Protein AF-A0A8T0J9R6-F1 (afdb_monomer)

Secondary structure (DSSP, 8-state):
----SHHHHHHHHHHTTT-TTTTHHHHHHHHHHHHGGGS--SS-----------------

Structure (mmCIF, N/CA/C/O backbone):
data_AF-A0A8T0J9R6-F1
#
_entry.id   AF-A0A8T0J9R6-F1
#
loop_
_atom_site.group_PDB
_atom_site.id
_atom_site.type_symbol
_atom_site.label_atom_id
_atom_site.label_alt_id
_atom_site.label_comp_id
_atom_site.label_asym_id
_atom_site.label_entity_id
_atom_site.label_seq_id
_atom_site.pdbx_PDB_ins_code
_atom_site.Cartn_x
_atom_site.Cartn_y
_atom_site.Cartn_z
_atom_site.occupancy
_atom_site.B_iso_or_equiv
_atom_site.auth_seq_id
_atom_site.auth_comp_id
_atom_site.auth_asym_id
_atom_site.auth_atom_id
_atom_site.pdbx_PDB_model_num
ATOM 1 N N . MET A 1 1 ? -10.098 8.739 -4.378 1.00 43.25 1 MET A N 1
ATOM 2 C CA . MET A 1 1 ? -8.824 8.001 -4.454 1.00 43.25 1 MET A CA 1
ATOM 3 C C . MET A 1 1 ? -8.632 7.294 -3.124 1.00 43.25 1 MET A C 1
ATOM 5 O O . MET A 1 1 ? -8.132 7.910 -2.200 1.00 43.25 1 MET A O 1
ATOM 9 N N . THR A 1 2 ? -9.041 6.032 -3.006 1.00 58.47 2 THR A N 1
ATOM 10 C CA . THR A 1 2 ? -8.521 5.152 -1.942 1.00 58.47 2 THR A CA 1
ATOM 11 C C . THR A 1 2 ? -7.670 4.018 -2.523 1.00 58.47 2 THR A C 1
ATOM 13 O O . THR A 1 2 ? -7.929 2.849 -2.250 1.00 58.47 2 THR A O 1
ATOM 16 N N . PRO A 1 3 ? -6.660 4.314 -3.360 1.00 55.59 3 PRO A N 1
ATOM 17 C CA . PRO A 1 3 ? -5.537 3.423 -3.503 1.00 55.59 3 PRO A CA 1
ATOM 18 C C . PRO A 1 3 ? -4.645 3.680 -2.290 1.00 55.59 3 PRO A C 1
ATOM 20 O O . PRO A 1 3 ? -4.102 4.770 -2.124 1.00 55.59 3 PRO A O 1
ATOM 23 N N . CYS A 1 4 ? -4.540 2.683 -1.419 1.00 71.12 4 CYS A N 1
ATOM 24 C CA . CYS A 1 4 ? -3.366 2.456 -0.583 1.00 71.12 4 CYS A CA 1
ATOM 25 C C . CYS A 1 4 ? -2.124 3.108 -1.205 1.00 71.12 4 CYS A C 1
ATOM 27 O O . CYS A 1 4 ? -1.924 2.892 -2.390 1.00 71.12 4 CYS A O 1
ATOM 29 N N . ASP A 1 5 ? -1.391 3.951 -0.474 1.00 73.62 5 ASP A N 1
ATOM 30 C CA . ASP A 1 5 ? -0.487 4.994 -0.997 1.00 73.62 5 ASP A CA 1
ATOM 31 C C . ASP A 1 5 ? 0.676 4.459 -1.876 1.00 73.62 5 ASP A C 1
ATOM 33 O O . ASP A 1 5 ? 1.851 4.445 -1.505 1.00 73.62 5 ASP A O 1
ATOM 37 N N . VAL A 1 6 ? 0.341 3.942 -3.066 1.00 84.12 6 VAL A N 1
ATOM 38 C CA . VAL A 1 6 ? 1.254 3.222 -3.963 1.00 84.12 6 VAL A CA 1
ATOM 39 C C . VAL A 1 6 ? 2.243 4.199 -4.579 1.00 84.12 6 VAL A C 1
ATOM 41 O O . VAL A 1 6 ? 3.359 3.816 -4.907 1.00 84.12 6 VAL A O 1
ATOM 44 N N . ALA A 1 7 ? 1.833 5.457 -4.760 1.00 89.50 7 ALA A N 1
ATOM 45 C CA . ALA A 1 7 ? 2.633 6.485 -5.407 1.00 89.50 7 ALA A CA 1
ATOM 46 C C . ALA A 1 7 ? 3.883 6.827 -4.586 1.00 89.50 7 ALA A C 1
ATOM 48 O O . ALA A 1 7 ? 4.973 6.889 -5.155 1.00 89.50 7 ALA A O 1
ATOM 49 N N . ALA A 1 8 ? 3.750 6.984 -3.263 1.00 88.06 8 ALA A N 1
ATOM 50 C CA . ALA A 1 8 ? 4.887 7.265 -2.390 1.00 88.06 8 ALA A CA 1
ATOM 51 C C . ALA A 1 8 ? 5.850 6.073 -2.311 1.00 88.06 8 ALA A C 1
ATOM 53 O O . ALA A 1 8 ? 7.060 6.242 -2.474 1.00 88.06 8 ALA A O 1
ATOM 54 N N . LEU A 1 9 ? 5.316 4.856 -2.148 1.00 91.12 9 LEU A N 1
ATOM 55 C CA . LEU A 1 9 ? 6.139 3.647 -2.128 1.00 91.12 9 LEU A CA 1
ATOM 56 C C . LEU A 1 9 ? 6.865 3.430 -3.465 1.00 91.12 9 LEU A C 1
ATOM 58 O O . LEU A 1 9 ? 8.067 3.166 -3.479 1.00 91.12 9 LEU A O 1
ATOM 62 N N . LYS A 1 10 ? 6.158 3.586 -4.589 1.00 91.38 10 LYS A N 1
ATOM 63 C CA . LYS A 1 10 ? 6.728 3.426 -5.930 1.00 91.38 10 LYS A CA 1
ATOM 64 C C . LYS A 1 10 ? 7.835 4.445 -6.192 1.00 91.38 10 LYS A C 1
ATOM 66 O O . LYS A 1 10 ? 8.914 4.052 -6.622 1.00 91.38 10 LYS A O 1
ATOM 71 N N . LYS A 1 11 ? 7.605 5.721 -5.871 1.00 93.50 11 LYS A N 1
ATOM 72 C CA . LYS A 1 11 ? 8.612 6.774 -6.045 1.00 93.50 11 LYS A CA 1
ATOM 73 C C . LYS A 1 11 ? 9.8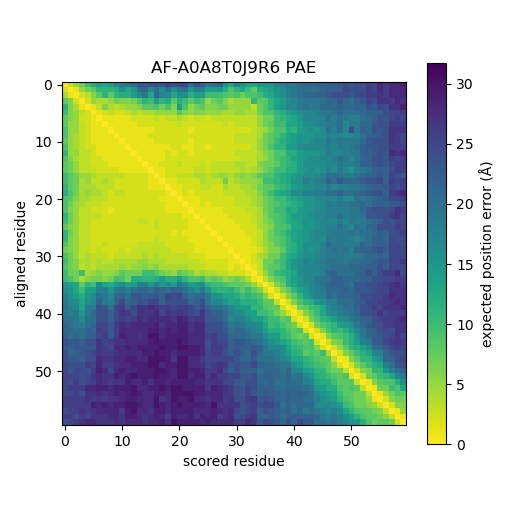74 6.494 -5.226 1.00 93.50 11 LYS A C 1
ATOM 75 O O . LYS A 1 11 ? 10.969 6.590 -5.765 1.00 93.50 11 LYS A O 1
ATOM 80 N N . CYS A 1 12 ? 9.723 6.079 -3.968 1.00 93.81 12 CYS A N 1
ATOM 81 C CA . CYS A 1 12 ? 10.862 5.723 -3.125 1.00 93.81 12 CYS A CA 1
ATOM 82 C C . CYS A 1 12 ? 11.688 4.572 -3.729 1.00 93.81 12 CYS A C 1
ATOM 84 O O . CYS A 1 12 ? 12.915 4.650 -3.796 1.00 93.81 12 CYS A O 1
ATOM 86 N N . LEU A 1 13 ? 11.023 3.527 -4.233 1.00 93.56 13 LEU A N 1
ATOM 87 C CA . LEU A 1 13 ? 11.704 2.408 -4.882 1.00 93.56 13 LEU A CA 1
ATOM 88 C C . LEU A 1 13 ? 12.429 2.848 -6.161 1.00 93.56 13 LEU A C 1
ATOM 90 O O . LEU A 1 13 ? 13.551 2.411 -6.386 1.00 93.56 13 LEU A O 1
ATOM 94 N N . GLU A 1 14 ? 11.850 3.721 -6.986 1.00 95.62 14 GLU A N 1
ATOM 95 C CA . GLU A 1 14 ? 12.522 4.213 -8.199 1.00 95.62 14 GLU A CA 1
ATOM 96 C C . GLU A 1 14 ? 13.799 5.010 -7.873 1.00 95.62 14 GLU A C 1
ATOM 98 O O . GLU A 1 14 ? 14.840 4.767 -8.486 1.00 95.62 14 GLU A O 1
ATOM 103 N N . GLU A 1 15 ? 13.767 5.885 -6.863 1.00 95.56 15 GLU A N 1
ATOM 104 C CA . GLU A 1 15 ? 14.942 6.677 -6.460 1.00 95.56 15 GLU A CA 1
ATOM 105 C C . GLU A 1 15 ? 16.038 5.826 -5.806 1.00 95.56 15 GLU A C 1
ATOM 107 O O . GLU A 1 15 ? 17.231 6.058 -6.015 1.00 95.56 15 GLU A O 1
ATOM 112 N N . HIS A 1 16 ? 15.647 4.792 -5.061 1.00 94.94 16 HIS A N 1
ATOM 113 C CA . HIS A 1 16 ? 16.576 3.896 -4.377 1.00 94.94 16 HIS A CA 1
ATOM 114 C C . HIS A 1 16 ? 16.876 2.605 -5.151 1.00 94.94 16 HIS A C 1
ATOM 116 O O . HIS A 1 16 ? 17.376 1.647 -4.565 1.00 94.94 16 HIS A O 1
ATOM 122 N N . LYS A 1 17 ? 16.609 2.553 -6.465 1.00 92.94 17 LYS A N 1
ATOM 123 C CA . LYS A 1 17 ? 16.864 1.371 -7.320 1.00 92.94 17 LYS A CA 1
ATOM 124 C C . LYS A 1 17 ? 16.229 0.067 -6.802 1.00 92.94 17 LYS A C 1
ATOM 126 O O . LYS A 1 17 ? 16.785 -1.017 -6.955 1.00 92.94 17 LYS A O 1
ATOM 131 N N . GLY A 1 18 ? 15.056 0.172 -6.197 1.00 90.88 18 GLY A N 1
ATOM 132 C CA . GLY A 1 18 ? 14.306 -0.940 -5.627 1.00 90.88 18 GLY A CA 1
ATOM 133 C C . GLY A 1 18 ? 14.737 -1.322 -4.213 1.00 90.88 18 GLY A C 1
ATOM 134 O O . GLY A 1 18 ? 14.303 -2.365 -3.726 1.00 90.88 18 GLY A O 1
ATOM 135 N N . ASP A 1 19 ? 15.562 -0.513 -3.541 1.00 93.44 19 ASP A N 1
ATOM 136 C CA . ASP A 1 19 ? 15.992 -0.794 -2.173 1.00 93.44 19 ASP A CA 1
ATOM 137 C C . ASP A 1 19 ? 14.841 -0.590 -1.177 1.00 93.44 19 ASP A C 1
ATOM 139 O O . ASP A 1 19 ? 14.504 0.520 -0.759 1.00 93.44 19 ASP A O 1
ATOM 143 N N . GLY A 1 20 ? 14.208 -1.701 -0.806 1.00 90.62 20 GLY A N 1
ATOM 144 C CA . GLY A 1 20 ? 13.095 -1.704 0.134 1.00 90.62 20 GLY A CA 1
ATOM 145 C C . GLY A 1 20 ? 13.489 -1.281 1.550 1.00 90.62 20 GLY A C 1
ATOM 146 O O . GLY A 1 20 ? 12.620 -0.823 2.289 1.00 90.62 20 GLY A O 1
ATOM 147 N N . ASP A 1 21 ? 14.767 -1.381 1.938 1.00 94.62 21 ASP A N 1
ATOM 148 C CA . ASP A 1 21 ? 15.193 -0.999 3.288 1.00 94.62 21 ASP A CA 1
ATOM 149 C C . ASP A 1 21 ? 15.180 0.529 3.453 1.00 94.62 21 ASP A C 1
ATOM 151 O O . ASP A 1 21 ? 14.701 1.042 4.467 1.00 94.62 21 ASP A O 1
ATOM 155 N N . LYS A 1 22 ? 15.546 1.273 2.399 1.00 93.88 22 LYS A N 1
ATOM 156 C CA . LYS A 1 22 ? 15.371 2.738 2.339 1.00 93.88 22 LYS A CA 1
ATOM 157 C C . LYS A 1 22 ? 13.908 3.186 2.339 1.00 93.88 22 LYS A C 1
ATOM 159 O O . LYS A 1 22 ? 13.614 4.293 2.777 1.00 93.88 22 LYS A O 1
ATOM 164 N N . CYS A 1 23 ? 12.993 2.316 1.918 1.00 94.00 23 CYS A N 1
ATOM 165 C CA . CYS A 1 23 ? 11.568 2.618 1.786 1.00 94.00 23 CYS A CA 1
ATOM 166 C C . CYS A 1 23 ? 10.689 2.020 2.892 1.00 94.00 23 CYS A C 1
ATOM 168 O O . CYS A 1 23 ? 9.465 1.999 2.748 1.00 94.00 23 CYS A O 1
ATOM 170 N N . LYS A 1 24 ? 11.272 1.549 4.004 1.00 91.56 24 LYS A N 1
ATOM 171 C CA . LYS A 1 24 ? 10.553 0.857 5.093 1.00 91.56 24 LYS A CA 1
ATOM 172 C C . LYS A 1 24 ? 9.349 1.609 5.637 1.00 91.56 24 LYS A C 1
ATOM 174 O O . LYS A 1 24 ? 8.321 0.981 5.878 1.00 91.56 24 LYS A O 1
ATOM 179 N N . GLU A 1 25 ? 9.447 2.926 5.785 1.00 89.00 25 GLU A N 1
ATOM 180 C CA . GLU A 1 25 ? 8.333 3.745 6.273 1.00 89.00 25 GLU A CA 1
ATOM 181 C C . GLU A 1 25 ? 7.151 3.733 5.295 1.00 89.00 25 GLU A C 1
ATOM 183 O O . GLU A 1 25 ? 6.012 3.473 5.688 1.00 89.00 25 GLU A O 1
ATOM 188 N N . HIS A 1 26 ? 7.425 3.892 3.998 1.00 89.19 26 HIS A N 1
ATOM 189 C CA . HIS A 1 26 ? 6.406 3.815 2.953 1.00 89.19 26 HIS A CA 1
ATOM 190 C C . HIS A 1 26 ? 5.845 2.397 2.793 1.00 89.19 26 HIS A C 1
ATOM 192 O O . HIS A 1 26 ? 4.649 2.245 2.561 1.00 89.19 26 HIS A O 1
ATOM 198 N N . ILE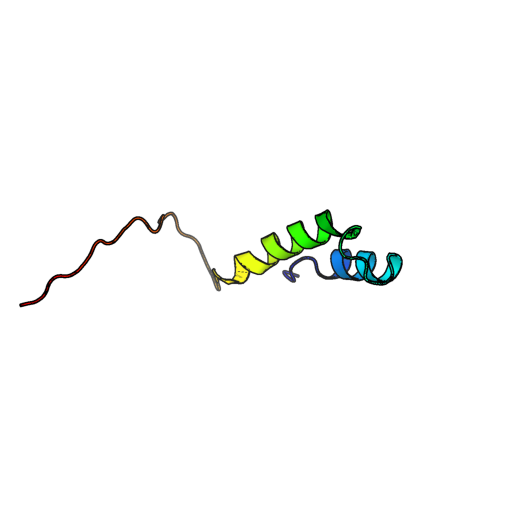 A 1 27 ? 6.658 1.351 2.976 1.00 88.75 27 ILE A N 1
ATOM 199 C CA . ILE A 1 27 ? 6.204 -0.051 2.956 1.00 88.75 27 ILE A CA 1
ATOM 200 C C . ILE A 1 27 ? 5.287 -0.344 4.148 1.00 88.75 27 ILE A C 1
ATOM 202 O O . ILE A 1 27 ? 4.259 -1.001 3.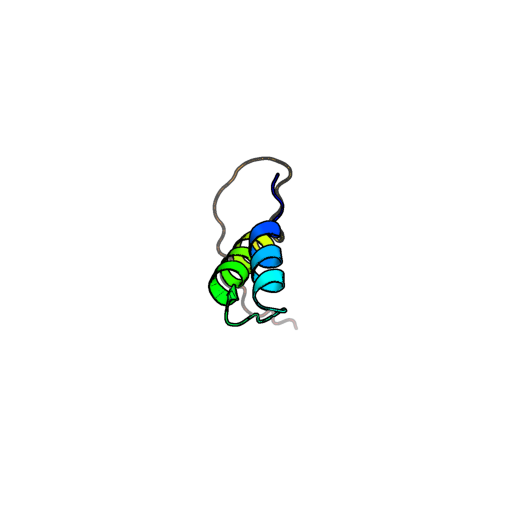986 1.00 88.75 27 ILE A O 1
ATOM 206 N N . ALA A 1 28 ? 5.638 0.120 5.347 1.00 88.06 28 ALA A N 1
ATOM 207 C CA . ALA A 1 28 ? 4.830 -0.074 6.548 1.00 88.06 28 ALA A CA 1
ATOM 208 C C . ALA A 1 28 ? 3.479 0.649 6.437 1.00 88.06 28 ALA A C 1
ATOM 210 O O . ALA A 1 28 ? 2.434 0.056 6.730 1.00 88.06 28 ALA A O 1
ATOM 211 N N . ALA A 1 29 ? 3.492 1.889 5.943 1.00 85.12 29 ALA A N 1
ATOM 212 C CA . ALA A 1 29 ? 2.282 2.650 5.655 1.00 85.12 29 ALA A CA 1
ATOM 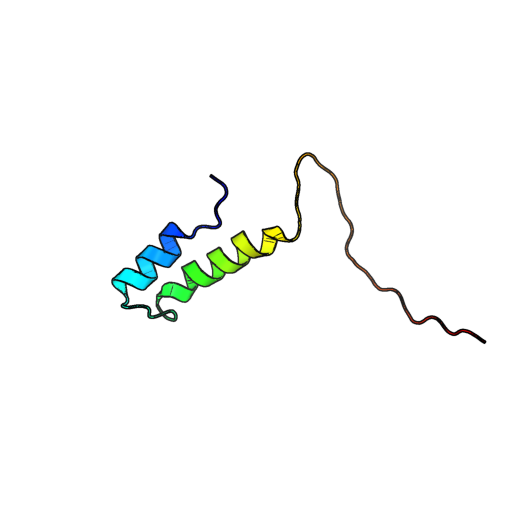213 C C . ALA A 1 29 ? 1.431 1.961 4.577 1.00 85.12 29 ALA A C 1
ATOM 215 O O . ALA A 1 29 ? 0.230 1.775 4.770 1.00 85.12 29 ALA A O 1
ATOM 216 N N . PHE A 1 30 ? 2.058 1.493 3.494 1.00 86.44 30 PHE A N 1
ATOM 217 C CA . PHE A 1 30 ? 1.396 0.755 2.421 1.00 86.44 30 PHE A CA 1
ATOM 218 C C . PHE A 1 30 ? 0.744 -0.533 2.935 1.00 86.44 30 PHE A C 1
ATOM 220 O O . PHE A 1 30 ? -0.441 -0.758 2.714 1.00 86.44 30 PHE A O 1
ATOM 227 N N . LYS A 1 31 ? 1.467 -1.359 3.699 1.00 82.75 31 LYS A N 1
ATOM 228 C CA . LYS A 1 31 ? 0.915 -2.587 4.295 1.00 82.75 31 LYS A CA 1
ATOM 229 C C . LYS A 1 31 ? -0.279 -2.290 5.196 1.00 82.75 31 LYS A C 1
ATOM 231 O O . LYS A 1 31 ? -1.280 -2.984 5.104 1.00 82.75 31 LYS A O 1
ATOM 236 N N . THR A 1 32 ? -0.202 -1.249 6.019 1.00 81.44 32 THR A N 1
ATOM 237 C CA . THR A 1 32 ? -1.292 -0.872 6.933 1.00 81.44 32 THR A CA 1
ATOM 238 C C . THR A 1 32 ? -2.513 -0.350 6.169 1.00 81.44 32 THR A C 1
ATOM 240 O O . THR A 1 32 ? -3.637 -0.771 6.439 1.00 81.44 32 THR A O 1
ATOM 243 N N . ALA A 1 33 ? -2.299 0.505 5.166 1.00 78.88 33 ALA A N 1
ATOM 244 C CA . ALA A 1 33 ? -3.359 1.083 4.342 1.00 78.88 33 ALA A CA 1
ATOM 245 C C . ALA A 1 33 ? -4.018 0.059 3.395 1.00 78.88 33 ALA A C 1
ATOM 247 O O . ALA A 1 33 ? -5.216 0.148 3.140 1.00 78.88 33 ALA A O 1
ATOM 248 N N . CYS A 1 34 ? -3.264 -0.927 2.894 1.00 76.12 34 CYS A N 1
ATOM 249 C CA . CYS A 1 34 ? -3.770 -1.994 2.020 1.00 76.12 34 CYS A CA 1
ATOM 250 C C . CYS A 1 34 ? -4.357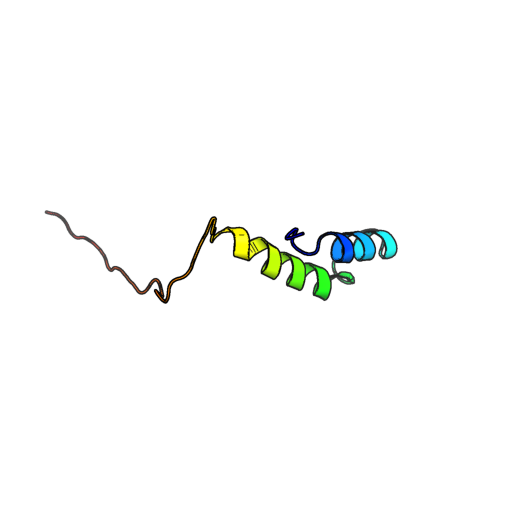 -3.184 2.791 1.00 76.12 34 CYS A C 1
ATOM 252 O O . CYS A 1 34 ? -5.320 -3.784 2.317 1.00 76.12 34 CYS A O 1
ATOM 254 N N . SER A 1 35 ? -3.813 -3.558 3.958 1.00 65.50 35 SER A N 1
ATOM 255 C CA . SER A 1 35 ? -4.354 -4.673 4.760 1.00 65.50 35 SER A CA 1
ATOM 256 C C . SER A 1 35 ? -5.723 -4.358 5.362 1.00 65.50 35 SER A C 1
ATOM 258 O O . SER A 1 35 ? -6.470 -5.283 5.673 1.00 65.50 35 SER A O 1
ATOM 260 N N . ALA A 1 36 ? -6.105 -3.081 5.441 1.00 57.47 36 ALA A N 1
ATOM 261 C CA . ALA A 1 36 ? -7.475 -2.679 5.750 1.00 57.47 36 ALA A CA 1
ATOM 262 C C . ALA A 1 36 ? -8.506 -3.132 4.684 1.00 57.47 36 ALA A C 1
ATOM 264 O O . ALA A 1 36 ? -9.700 -3.137 4.962 1.00 57.47 36 ALA A O 1
ATOM 265 N N . SER A 1 37 ? -8.078 -3.601 3.501 1.00 51.16 37 SER A N 1
ATOM 266 C CA . SER A 1 37 ? -8.963 -4.113 2.440 1.00 51.16 37 SER A CA 1
ATOM 267 C C . SER A 1 37 ? -9.465 -5.555 2.656 1.00 51.16 37 SER A C 1
ATOM 269 O O . SER A 1 37 ? -10.053 -6.134 1.743 1.00 51.16 37 SER A O 1
ATOM 271 N N . SER A 1 38 ? -9.275 -6.134 3.849 1.00 46.78 38 SER A N 1
ATOM 272 C CA . SER A 1 38 ? -10.092 -7.261 4.337 1.00 46.78 38 SER A CA 1
ATOM 273 C C . SER A 1 38 ? -11.152 -6.811 5.352 1.00 46.78 38 SER A C 1
ATOM 275 O O . SER A 1 38 ? -11.620 -7.602 6.163 1.00 46.78 38 SER A O 1
ATOM 277 N N . SER A 1 39 ? -11.556 -5.546 5.306 1.00 41.28 39 SER A N 1
ATOM 278 C CA . SER A 1 39 ? -12.911 -5.147 5.660 1.00 41.28 39 SER A CA 1
ATOM 279 C C . SER A 1 39 ? -13.378 -4.203 4.565 1.00 41.28 39 SER A C 1
ATOM 281 O O . SER A 1 39 ? -12.995 -3.037 4.515 1.00 41.28 39 SER A O 1
ATOM 283 N N . SER A 1 40 ? -14.202 -4.722 3.653 1.00 44.31 40 SER A N 1
ATOM 284 C CA . SER A 1 40 ? -15.145 -3.859 2.942 1.00 44.31 40 SER A CA 1
ATOM 285 C C . SER A 1 40 ? -15.8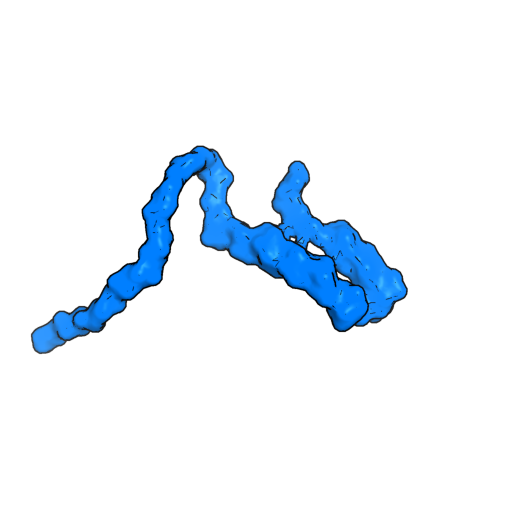44 -2.969 3.978 1.00 44.31 40 SER A C 1
ATOM 287 O O . SER A 1 40 ? -16.143 -3.427 5.083 1.00 44.31 40 SER A O 1
ATOM 289 N N . PRO A 1 41 ? -16.134 -1.716 3.625 1.00 47.78 41 PRO A N 1
ATOM 290 C CA . PRO A 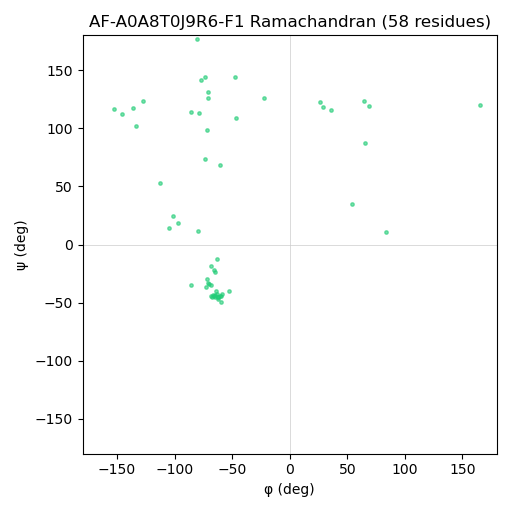1 41 ? -17.519 -1.533 3.240 1.00 47.78 41 PRO A CA 1
ATOM 291 C C . PRO A 1 41 ? -17.668 -0.683 1.981 1.00 47.78 41 PRO A C 1
ATOM 293 O O . PRO A 1 41 ? -17.449 0.529 1.970 1.00 47.78 41 PRO A O 1
ATOM 296 N N . SER A 1 42 ? -18.236 -1.319 0.955 1.00 52.19 42 SER A N 1
ATOM 297 C CA . SER A 1 42 ? -19.485 -0.767 0.441 1.00 52.19 42 SER A CA 1
ATOM 298 C C . SER A 1 42 ? -20.386 -0.458 1.641 1.00 52.19 42 SER A C 1
ATOM 300 O O . SER A 1 42 ? -20.851 -1.372 2.310 1.00 52.19 42 SER A O 1
ATOM 302 N N . SER A 1 43 ? -20.562 0.834 1.900 1.00 49.00 43 SER A N 1
ATOM 303 C CA . SER A 1 43 ? -21.590 1.425 2.750 1.00 49.00 43 SER A CA 1
ATOM 304 C C . SER A 1 43 ? -21.569 1.106 4.255 1.00 49.00 43 SER A C 1
ATOM 306 O O . SER A 1 43 ? -21.769 -0.017 4.687 1.00 49.00 43 SER A O 1
ATOM 308 N N . SER A 1 44 ? -21.499 2.191 5.029 1.00 49.25 44 SER A N 1
ATOM 309 C CA . SER A 1 44 ? -22.143 2.365 6.338 1.00 49.25 44 SER A CA 1
ATOM 310 C C . SER A 1 44 ? -21.640 1.539 7.529 1.00 49.25 44 SER A C 1
ATOM 312 O O . SER A 1 44 ? -21.728 0.325 7.569 1.00 49.25 44 SER A O 1
ATOM 314 N N . GLN A 1 45 ? -21.180 2.284 8.538 1.00 50.50 45 GLN A N 1
ATOM 315 C CA . GLN A 1 45 ? -21.437 2.110 9.973 1.00 50.50 45 GLN A CA 1
ATOM 316 C C . GLN A 1 45 ? -21.772 0.700 10.491 1.00 50.50 45 GLN A C 1
ATOM 318 O O . GLN A 1 45 ? -22.821 0.164 10.169 1.00 50.50 45 GLN A O 1
ATOM 323 N N . GLU A 1 46 ? 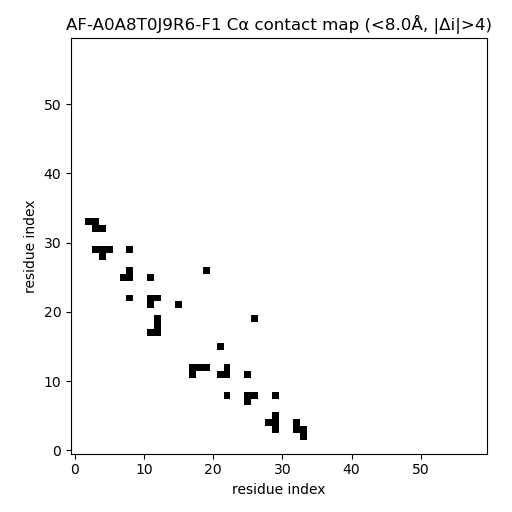-20.975 0.201 11.439 1.00 42.19 46 GLU A N 1
ATOM 324 C CA . GLU A 1 46 ? -21.411 -0.022 12.832 1.00 42.19 46 GLU A CA 1
ATOM 325 C C . GLU A 1 46 ? -20.416 -0.929 13.581 1.00 42.19 46 GLU A C 1
ATOM 327 O O . GLU A 1 46 ? -20.118 -2.052 13.189 1.00 42.19 46 GLU A O 1
ATOM 332 N N . ALA A 1 47 ? -19.871 -0.357 14.653 1.00 53.34 47 ALA A N 1
ATOM 333 C CA . ALA A 1 47 ? -19.490 -0.967 15.921 1.00 53.34 47 ALA A CA 1
ATOM 334 C C . ALA A 1 47 ? -19.064 -2.458 15.976 1.00 53.34 47 ALA A C 1
ATOM 336 O O . ALA A 1 47 ? -19.859 -3.389 15.909 1.00 53.34 47 ALA A O 1
ATOM 337 N N . SER A 1 48 ? -17.807 -2.633 16.394 1.00 59.03 48 SER A N 1
ATOM 338 C CA . SER A 1 48 ? -17.479 -3.432 17.586 1.00 59.03 48 SER A CA 1
ATOM 339 C C . SER A 1 48 ? -17.777 -4.933 17.561 1.00 59.03 48 SER A C 1
ATOM 341 O O . SER A 1 48 ? -18.749 -5.364 18.172 1.00 59.03 48 SER A O 1
ATOM 343 N N . ARG A 1 49 ? -16.844 -5.762 17.067 1.00 44.25 49 ARG A N 1
ATOM 344 C CA . ARG A 1 49 ? -16.653 -7.126 17.608 1.00 44.25 49 ARG A CA 1
ATOM 345 C C . ARG A 1 49 ? -15.179 -7.563 17.574 1.00 44.25 49 ARG A C 1
ATOM 347 O O . ARG A 1 49 ? -14.655 -7.782 16.484 1.00 44.25 49 ARG A O 1
ATOM 354 N N . PRO A 1 50 ? -14.498 -7.735 18.725 1.00 49.78 50 PRO A N 1
ATOM 355 C CA . PRO A 1 50 ? -13.256 -8.499 18.767 1.00 49.78 50 PRO A CA 1
ATOM 356 C C . PRO A 1 50 ? -13.600 -9.980 18.556 1.00 49.78 50 PRO A C 1
ATOM 358 O O . PRO A 1 50 ? -14.511 -10.501 19.201 1.00 49.78 50 PRO A O 1
ATOM 361 N N . HIS A 1 51 ? -12.894 -10.670 17.659 1.00 45.03 51 HIS A N 1
ATOM 362 C CA . HIS A 1 51 ? -13.025 -12.120 17.494 1.00 45.03 51 HIS A CA 1
ATOM 363 C C . HIS A 1 51 ? -12.340 -12.815 18.685 1.00 45.03 51 HIS A C 1
ATOM 365 O O . HIS A 1 51 ? -11.239 -13.348 18.576 1.00 45.03 51 HIS A O 1
ATOM 371 N N . SER A 1 52 ? -12.981 -12.752 19.853 1.00 45.03 52 SER A N 1
ATOM 372 C CA . SER A 1 52 ? -12.688 -13.633 20.980 1.00 45.03 52 SER A CA 1
ATOM 373 C C . SER A 1 52 ? -13.184 -15.036 20.653 1.00 45.03 52 SER A C 1
ATOM 375 O O . SER A 1 52 ? -14.354 -15.218 20.337 1.00 45.03 52 SER A O 1
ATOM 377 N N . ALA A 1 53 ? -12.261 -15.989 20.768 1.00 53.16 53 ALA A N 1
ATOM 378 C CA . ALA A 1 53 ? -12.444 -17.347 21.271 1.00 53.16 53 ALA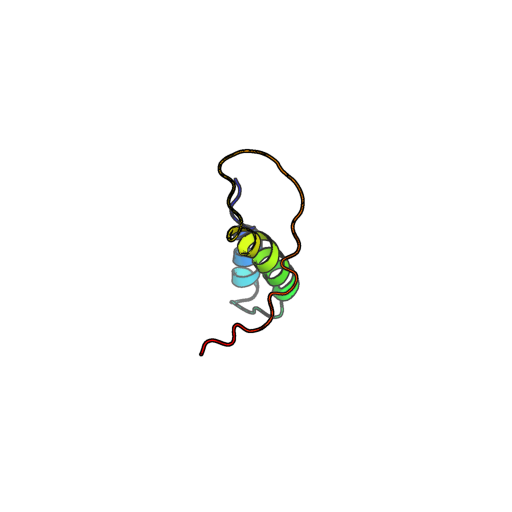 A CA 1
ATOM 379 C C . ALA A 1 53 ? -13.766 -18.076 20.952 1.00 53.16 53 ALA A C 1
ATOM 381 O O . ALA A 1 53 ? -14.808 -17.803 21.545 1.00 53.16 53 ALA A O 1
ATOM 382 N N . VAL A 1 54 ? -13.662 -19.166 20.187 1.00 51.53 54 VAL A N 1
ATOM 383 C CA . VAL A 1 54 ? -14.539 -20.326 20.381 1.00 51.53 54 VAL A CA 1
ATOM 384 C C . VAL A 1 54 ? -13.688 -21.590 20.535 1.00 51.53 54 VAL A C 1
ATOM 386 O O . VAL A 1 54 ? -12.812 -21.879 19.725 1.00 51.53 54 VAL A O 1
ATOM 389 N N . ALA A 1 55 ? -13.901 -22.269 21.662 1.00 55.00 55 ALA A N 1
ATOM 390 C CA . ALA A 1 55 ? -13.234 -23.486 22.119 1.00 55.00 55 ALA A CA 1
ATOM 391 C C . ALA A 1 55 ? -13.841 -24.754 21.441 1.00 55.00 55 ALA A C 1
ATOM 393 O O . ALA A 1 55 ? -14.781 -24.623 20.655 1.00 55.00 55 ALA A O 1
ATOM 394 N N . PRO A 1 56 ? -13.311 -25.972 21.690 1.00 59.66 56 PRO A N 1
ATOM 395 C CA . PRO A 1 56 ? -13.463 -27.141 20.813 1.00 59.66 56 PRO A CA 1
ATOM 396 C C . PRO A 1 56 ? -14.830 -27.835 20.913 1.00 59.66 56 PRO A C 1
ATOM 398 O O . PRO A 1 56 ? -15.363 -28.021 22.005 1.00 59.66 56 PRO A O 1
ATOM 401 N N . GLN A 1 57 ? -15.360 -28.305 19.779 1.00 46.72 57 GLN A N 1
ATOM 402 C CA . GLN A 1 57 ? -16.501 -29.224 19.764 1.00 46.72 57 GLN A CA 1
ATOM 403 C C . GLN A 1 57 ? -16.027 -30.676 19.896 1.00 46.72 57 GLN A C 1
ATOM 405 O O . GLN A 1 57 ? -15.372 -31.216 19.008 1.00 46.72 57 GLN A O 1
ATOM 410 N N . ALA A 1 58 ? -16.392 -31.297 21.017 1.00 55.91 58 ALA A N 1
ATOM 411 C CA . ALA A 1 58 ? -16.508 -32.742 21.154 1.00 55.91 58 ALA A CA 1
ATOM 412 C C . ALA A 1 58 ? -17.773 -33.224 20.420 1.00 55.91 58 ALA A C 1
ATOM 414 O O . ALA A 1 58 ? -18.797 -32.541 20.452 1.00 55.91 58 ALA A O 1
ATOM 415 N N . SER A 1 59 ? -17.737 -34.401 19.791 1.00 66.69 59 SER A N 1
ATOM 416 C CA . SER A 1 59 ? -18.947 -35.109 19.350 1.00 66.69 59 SER A CA 1
ATOM 417 C C . SER A 1 59 ? -18.714 -36.622 19.285 1.00 66.69 59 SER A C 1
ATOM 419 O O . SER A 1 59 ? -17.870 -37.076 18.523 1.00 66.69 59 SER A O 1
ATOM 421 N N . HIS A 1 60 ? -19.484 -37.287 20.156 1.00 64.38 60 HIS A N 1
ATOM 422 C CA . HIS A 1 60 ? -19.940 -38.680 20.295 1.00 64.38 60 HIS A CA 1
ATOM 423 C C . HIS A 1 60 ? -19.061 -39.856 19.848 1.00 64.38 60 HIS A C 1
ATOM 425 O O . HIS A 1 60 ? -18.877 -40.050 18.629 1.00 64.38 60 HIS A O 1
#

Foldseek 3Di:
DLDQPVVLLVVQCVVVVNPVVSVVVSVVSSCVSVVCVVDDDPDDDDDDDDPDDDDDDDDD

Mean predicted aligned error: 14.23 Å

Radius of gyration: 18.78 Å; Cα contacts (8 Å, |Δi|>4): 23; chains: 1; bounding box: 39×47×30 Å

Organism: Ceratodon purpureus (NCBI:txid3225)

pLDDT: mean 70.8, std 19.48, range [41.28, 95.62]

Sequence (60 aa):
MTPCDVAALKKCLEEHKGDGDKCKEHIAAFKTACSASSSSPSSSQEASRPHSAVAPQASH

Solvent-accessible surface area (backbone atoms only — not comparable to full-atom values): 4029 Å² total; per-residue (Å²): 137,86,69,44,56,55,66,62,37,50,52,42,24,64,77,50,77,60,40,58,79,85,29,44,69,41,48,52,50,30,50,57,55,46,62,51,70,83,53,80,69,88,70,80,89,80,83,91,80,81,92,71,84,82,82,86,84,84,81,133